Protein AF-A0A067L9I9-F1 (afdb_monomer_lite)

InterPro domains:
  IPR037490 WPP domain-associated protein [PTHR33883] (8-162)

Sequence (168 aa):
MDELVGRVGGRFKISLTDSTMMRIVHSTMDKAHERAQSKEGVIERLTEISKFYELAVMQLDGCLSFVQEEADRSFEISNEEVLWDLTDFRDRLIGRLKELELFIAEKDRELTKRIENELKFRQALEMKERDLDSLCAKIKLEPTKIESVEALSLAIRELVMNLFLEIG

Structure (mmCIF, N/CA/C/O backbone):
data_AF-A0A067L9I9-F1
#
_entry.id   AF-A0A067L9I9-F1
#
loop_
_atom_site.group_PDB
_atom_site.id
_atom_site.type_symbol
_atom_site.label_atom_id
_atom_site.label_alt_id
_atom_site.label_comp_id
_atom_site.label_asym_id
_atom_site.label_entity_id
_atom_site.label_seq_id
_atom_site.pdbx_PDB_ins_code
_atom_site.Cartn_x
_atom_site.Cartn_y
_atom_site.Cartn_z
_atom_site.occupancy
_atom_site.B_iso_or_equiv
_atom_site.auth_seq_id
_atom_site.auth_comp_id
_atom_site.auth_asym_id
_atom_site.auth_atom_id
_atom_site.pdbx_PDB_model_num
ATOM 1 N N . MET A 1 1 ? 22.481 -24.501 -28.855 1.00 41.38 1 MET A N 1
ATOM 2 C CA . MET A 1 1 ? 22.838 -23.316 -28.049 1.00 41.38 1 MET A CA 1
ATOM 3 C C . MET A 1 1 ? 24.352 -23.165 -28.085 1.00 41.38 1 MET A C 1
ATOM 5 O O . MET A 1 1 ? 24.971 -23.455 -27.082 1.00 41.38 1 MET A O 1
ATOM 9 N N . ASP A 1 2 ? 24.934 -22.821 -29.244 1.00 38.53 2 ASP A N 1
ATOM 10 C CA . ASP A 1 2 ? 26.381 -22.516 -29.368 1.00 38.53 2 ASP A CA 1
ATOM 11 C C . ASP A 1 2 ? 26.762 -21.852 -30.714 1.00 38.53 2 ASP A C 1
ATOM 13 O O . ASP A 1 2 ? 27.896 -21.928 -31.168 1.00 38.53 2 ASP A O 1
ATOM 17 N N . GLU A 1 3 ? 25.827 -21.159 -31.378 1.00 35.50 3 GLU A N 1
ATOM 18 C CA . GLU A 1 3 ? 26.114 -20.462 -32.654 1.00 35.50 3 GLU A CA 1
ATOM 19 C C . GLU A 1 3 ? 25.917 -18.942 -32.593 1.00 35.50 3 GLU A C 1
ATOM 21 O O . GLU A 1 3 ? 26.376 -18.220 -33.474 1.00 35.50 3 GLU A O 1
ATOM 26 N N . LEU A 1 4 ? 25.314 -18.420 -31.520 1.00 40.66 4 LEU A N 1
ATOM 27 C CA . LEU A 1 4 ? 25.084 -16.978 -31.360 1.00 40.66 4 LEU A CA 1
ATOM 28 C C . LEU A 1 4 ? 26.257 -16.248 -30.678 1.00 40.66 4 LEU A C 1
ATOM 30 O O . LEU A 1 4 ? 26.306 -15.022 -30.675 1.00 40.66 4 LEU A O 1
ATOM 34 N N . VAL A 1 5 ? 27.231 -16.998 -30.150 1.00 46.84 5 VAL A N 1
ATOM 35 C CA . VAL A 1 5 ? 28.428 -16.468 -29.468 1.00 46.84 5 VAL A CA 1
ATOM 36 C C . VAL A 1 5 ? 29.573 -16.177 -30.455 1.00 46.84 5 VAL A C 1
ATOM 38 O O . VAL A 1 5 ? 30.446 -15.362 -30.173 1.00 46.84 5 VAL A O 1
ATOM 41 N N . GLY A 1 6 ? 29.551 -16.764 -31.658 1.00 33.59 6 GLY A N 1
ATOM 42 C CA . GLY A 1 6 ? 30.665 -16.699 -32.614 1.00 33.59 6 GLY A CA 1
ATOM 43 C C . GLY A 1 6 ? 30.795 -15.410 -33.439 1.00 33.59 6 GLY A C 1
ATOM 44 O O . GLY A 1 6 ? 31.815 -15.223 -34.097 1.00 33.59 6 GLY A O 1
ATOM 45 N N . ARG A 1 7 ? 29.801 -14.507 -33.434 1.00 34.03 7 ARG A N 1
ATOM 46 C CA . ARG A 1 7 ? 29.793 -13.308 -34.309 1.00 34.03 7 ARG A CA 1
ATOM 47 C C . ARG A 1 7 ? 29.732 -11.963 -33.572 1.00 34.03 7 ARG A C 1
ATOM 49 O O . ARG A 1 7 ? 29.714 -10.919 -34.211 1.00 34.03 7 ARG A O 1
ATOM 56 N N . VAL A 1 8 ? 29.776 -11.967 -32.239 1.00 44.16 8 VAL A N 1
ATOM 57 C CA . VAL A 1 8 ? 29.753 -10.747 -31.399 1.00 44.16 8 VAL A CA 1
ATOM 58 C C . VAL A 1 8 ? 31.098 -10.558 -30.672 1.00 44.16 8 VAL A C 1
ATOM 60 O O . VAL A 1 8 ? 31.189 -9.996 -29.591 1.00 44.16 8 VAL A O 1
ATOM 63 N N . GLY A 1 9 ? 32.198 -11.026 -31.263 1.00 39.72 9 GLY A N 1
ATOM 64 C CA . GLY A 1 9 ? 33.538 -10.981 -30.660 1.00 39.72 9 GLY A CA 1
ATOM 65 C C . GLY A 1 9 ? 34.271 -9.634 -30.743 1.00 39.72 9 GLY A C 1
ATOM 66 O O . GLY A 1 9 ? 35.496 -9.641 -30.772 1.00 39.72 9 GLY A O 1
ATOM 67 N N . GLY A 1 10 ? 33.575 -8.492 -30.848 1.00 41.75 10 GLY A N 1
ATOM 68 C CA . GLY A 1 10 ? 34.220 -7.232 -31.257 1.00 41.75 10 GLY A CA 1
ATOM 69 C C . GLY A 1 10 ? 34.016 -5.981 -30.400 1.00 41.75 10 GLY A C 1
ATOM 70 O O . GLY A 1 10 ? 34.960 -5.208 -30.274 1.00 41.75 10 GLY A O 1
ATOM 71 N N . ARG A 1 11 ? 32.819 -5.704 -29.857 1.00 43.94 11 ARG A N 1
ATOM 72 C CA . ARG A 1 11 ? 32.520 -4.343 -29.339 1.00 43.94 11 ARG A CA 1
ATOM 73 C C . ARG A 1 11 ? 31.624 -4.236 -28.104 1.00 43.94 11 ARG A C 1
ATOM 75 O O . ARG A 1 11 ? 31.441 -3.134 -27.608 1.00 43.94 11 ARG A O 1
ATOM 82 N N . PHE A 1 12 ? 31.125 -5.334 -27.543 1.00 46.34 12 PHE A N 1
ATOM 83 C CA . PHE A 1 12 ? 30.297 -5.263 -26.337 1.00 46.34 12 PHE A CA 1
ATOM 84 C C . PHE A 1 12 ? 31.154 -5.415 -25.087 1.00 46.34 12 PHE A C 1
ATOM 86 O O . PHE A 1 12 ? 31.307 -6.504 -24.540 1.00 46.34 12 PHE A O 1
ATOM 93 N N . LYS A 1 13 ? 31.701 -4.300 -24.603 1.00 46.47 13 LYS A N 1
ATOM 94 C CA . LYS A 1 13 ? 32.202 -4.221 -23.229 1.00 46.47 13 LYS A CA 1
ATOM 95 C C . LYS A 1 13 ? 31.029 -3.886 -22.300 1.00 46.47 13 LYS A C 1
ATOM 97 O O . LYS A 1 13 ? 31.060 -2.882 -21.604 1.00 46.47 13 LYS A O 1
ATOM 102 N N . ILE A 1 14 ? 29.982 -4.717 -22.323 1.00 52.09 14 ILE A N 1
ATOM 103 C CA . ILE A 1 14 ? 28.976 -4.721 -21.256 1.00 52.09 14 ILE A CA 1
ATOM 104 C C . ILE A 1 14 ? 29.758 -5.116 -20.008 1.00 52.09 14 ILE A C 1
ATOM 106 O O . ILE A 1 14 ? 30.328 -6.211 -19.963 1.00 52.09 14 ILE A O 1
ATOM 110 N N . SER A 1 15 ? 29.878 -4.214 -19.036 1.00 53.12 15 SER A N 1
ATOM 111 C CA . SER A 1 15 ? 30.512 -4.562 -17.771 1.00 53.12 15 SER A CA 1
ATOM 112 C C . SER A 1 15 ? 29.778 -5.781 -17.210 1.00 53.12 15 SER A C 1
ATOM 114 O O . SER A 1 15 ? 28.549 -5.801 -17.134 1.00 53.12 15 SER A O 1
ATOM 116 N N . LEU A 1 16 ? 30.511 -6.831 -16.835 1.00 48.88 16 LEU A N 1
ATOM 117 C CA . LEU A 1 16 ? 29.942 -8.040 -16.222 1.00 48.88 16 LEU A CA 1
ATOM 118 C C . LEU A 1 16 ? 29.046 -7.690 -15.013 1.00 48.88 16 LEU A C 1
ATOM 120 O O . LEU A 1 16 ? 28.076 -8.394 -14.715 1.00 48.88 16 LEU A O 1
ATOM 124 N N . THR A 1 17 ? 29.357 -6.568 -14.358 1.00 54.53 17 THR A N 1
ATOM 125 C CA . THR A 1 17 ? 28.597 -5.955 -13.269 1.00 54.53 17 THR A CA 1
ATOM 126 C C . THR A 1 17 ? 27.218 -5.467 -13.721 1.00 54.53 17 THR A C 1
ATOM 128 O O . THR A 1 17 ? 26.236 -5.799 -13.061 1.00 54.53 17 THR A O 1
ATOM 131 N N . ASP A 1 18 ? 27.107 -4.799 -14.874 1.00 63.56 18 ASP A N 1
ATOM 132 C CA . ASP A 1 18 ? 25.832 -4.294 -15.415 1.00 63.56 18 ASP A CA 1
ATOM 133 C C . ASP A 1 18 ? 24.916 -5.455 -15.823 1.00 63.56 18 ASP A C 1
ATO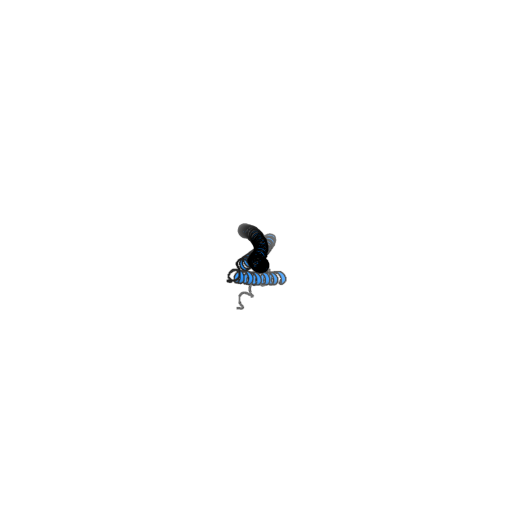M 135 O O . ASP A 1 18 ? 23.726 -5.465 -15.515 1.00 63.56 18 ASP A O 1
ATOM 139 N N . SER A 1 19 ? 25.486 -6.511 -16.417 1.00 69.25 19 SER A N 1
ATOM 140 C CA . SER A 1 19 ? 24.739 -7.727 -16.776 1.00 69.25 19 SER A CA 1
ATOM 141 C C . SER A 1 19 ? 24.233 -8.500 -15.549 1.00 69.25 19 SER A C 1
ATOM 143 O O . SER A 1 19 ? 23.130 -9.053 -15.558 1.00 69.25 19 SER A O 1
ATOM 145 N N . THR A 1 20 ? 25.023 -8.537 -14.472 1.00 78.88 20 THR A N 1
ATOM 146 C CA . THR A 1 20 ? 24.652 -9.238 -13.234 1.00 78.88 20 THR A CA 1
ATOM 147 C C . THR A 1 20 ? 23.618 -8.450 -12.436 1.00 78.88 20 THR A C 1
ATOM 149 O O . THR A 1 20 ? 22.623 -9.027 -12.000 1.00 78.88 20 THR A O 1
ATOM 152 N N . MET A 1 21 ? 23.807 -7.136 -12.295 1.00 81.19 21 MET A N 1
ATOM 153 C CA . MET A 1 21 ? 22.867 -6.255 -11.605 1.00 81.19 21 MET A CA 1
ATOM 154 C C . MET A 1 21 ? 21.510 -6.236 -12.317 1.00 81.19 21 MET A C 1
ATOM 156 O O . MET A 1 21 ? 20.489 -6.442 -11.667 1.00 81.19 21 MET A O 1
ATOM 160 N N . MET A 1 22 ? 21.489 -6.136 -13.651 1.00 80.38 22 MET A N 1
ATOM 161 C CA . MET A 1 22 ? 20.248 -6.180 -14.432 1.00 80.38 22 MET A CA 1
ATOM 162 C C . MET A 1 22 ? 19.486 -7.500 -14.238 1.00 80.38 22 MET A C 1
ATOM 164 O O . MET A 1 22 ? 18.266 -7.503 -14.066 1.00 80.38 22 MET A O 1
ATOM 168 N N . ARG A 1 23 ? 20.201 -8.634 -14.181 1.00 83.56 23 ARG A N 1
ATOM 169 C CA . ARG A 1 23 ? 19.597 -9.949 -13.911 1.00 83.56 23 ARG A CA 1
ATOM 170 C C . ARG A 1 23 ? 19.011 -10.040 -12.500 1.00 83.56 23 ARG A C 1
ATOM 172 O O . ARG A 1 23 ? 17.958 -10.649 -12.318 1.00 83.56 23 ARG A O 1
ATOM 179 N N . ILE A 1 24 ? 19.669 -9.436 -11.510 1.00 88.88 24 ILE A N 1
ATOM 180 C CA . ILE A 1 24 ? 19.158 -9.363 -10.134 1.00 88.88 24 ILE A CA 1
ATOM 181 C C . ILE A 1 24 ? 17.879 -8.526 -10.085 1.00 88.88 24 ILE A C 1
ATOM 183 O O . ILE A 1 24 ? 16.891 -8.975 -9.499 1.00 88.88 24 ILE A O 1
ATOM 187 N N . VAL A 1 25 ? 17.872 -7.350 -10.719 1.00 89.25 25 VAL A N 1
ATOM 188 C CA . VAL A 1 25 ? 16.686 -6.485 -10.774 1.00 89.25 25 VAL A CA 1
ATOM 189 C C . VAL A 1 25 ? 15.530 -7.224 -11.450 1.00 89.25 25 VAL A C 1
ATOM 191 O O . VAL A 1 25 ? 14.454 -7.299 -10.867 1.00 89.25 25 VAL A O 1
ATOM 194 N N . HIS A 1 26 ? 15.772 -7.884 -12.587 1.00 87.81 26 HIS A N 1
ATOM 195 C CA . HIS A 1 26 ? 14.744 -8.659 -13.292 1.00 87.81 26 HIS A CA 1
ATOM 196 C C . HIS A 1 26 ? 14.177 -9.792 -12.431 1.00 87.81 26 HIS A C 1
ATOM 198 O O . HIS A 1 26 ? 12.968 -9.903 -12.268 1.00 87.81 26 HIS A O 1
ATOM 204 N N . SER A 1 27 ? 15.036 -10.598 -11.798 1.00 91.69 27 SER A N 1
ATOM 205 C CA . SER A 1 27 ? 14.574 -11.678 -10.915 1.00 91.69 27 SER A CA 1
ATOM 206 C C . SER A 1 27 ? 13.776 -11.154 -9.717 1.00 91.69 27 SER A C 1
ATOM 208 O O . SER A 1 27 ? 12.877 -11.832 -9.219 1.00 91.69 27 SER A O 1
ATOM 210 N N . THR A 1 28 ? 14.109 -9.960 -9.230 1.00 93.56 28 THR A N 1
ATOM 211 C CA . THR A 1 28 ? 13.388 -9.322 -8.124 1.00 93.56 28 THR A CA 1
ATOM 212 C C . THR A 1 28 ? 12.046 -8.760 -8.596 1.00 93.56 28 THR A C 1
ATOM 214 O O . THR A 1 28 ? 11.056 -8.900 -7.881 1.00 93.56 28 THR A O 1
ATOM 217 N N . MET A 1 29 ? 11.985 -8.210 -9.811 1.00 94.31 29 MET A N 1
ATOM 218 C CA . MET A 1 29 ? 10.741 -7.773 -10.451 1.00 94.31 29 MET A CA 1
ATOM 219 C C . MET A 1 29 ? 9.770 -8.922 -10.654 1.00 94.31 29 MET A C 1
ATOM 221 O O . MET A 1 29 ? 8.606 -8.783 -10.294 1.00 94.31 29 MET A O 1
ATOM 225 N N . ASP A 1 30 ? 10.246 -10.060 -11.159 1.00 93.25 30 ASP A N 1
ATOM 226 C CA . ASP A 1 30 ? 9.407 -11.243 -11.365 1.00 93.25 30 ASP A CA 1
ATOM 227 C C . ASP A 1 30 ? 8.776 -11.696 -10.044 1.00 93.25 30 ASP A C 1
ATOM 229 O O . ASP A 1 30 ? 7.567 -11.899 -9.959 1.00 93.25 30 ASP A O 1
ATOM 233 N N . LYS A 1 31 ? 9.568 -11.740 -8.965 1.00 94.81 31 LYS A N 1
ATOM 234 C CA . LYS A 1 31 ? 9.071 -12.078 -7.622 1.00 94.81 31 LYS A CA 1
ATOM 235 C C . LYS A 1 31 ? 8.050 -11.069 -7.102 1.00 94.81 31 LYS A C 1
ATOM 237 O O . LYS A 1 31 ? 7.051 -11.474 -6.512 1.00 94.81 31 LYS A O 1
ATOM 242 N N . ALA A 1 32 ? 8.295 -9.773 -7.289 1.00 94.00 32 ALA A N 1
ATOM 243 C CA . ALA A 1 32 ? 7.350 -8.729 -6.895 1.00 94.00 32 ALA A CA 1
ATOM 244 C C . ALA A 1 32 ? 6.040 -8.850 -7.691 1.00 94.00 32 ALA A C 1
ATOM 246 O O . ALA A 1 32 ? 4.953 -8.745 -7.128 1.00 94.00 32 ALA A O 1
ATOM 247 N N . HIS A 1 33 ? 6.129 -9.160 -8.986 1.00 93.31 33 HIS A N 1
ATOM 248 C CA . HIS A 1 33 ? 4.973 -9.383 -9.845 1.00 93.31 33 HIS A CA 1
ATOM 249 C C . HIS A 1 33 ? 4.165 -10.620 -9.430 1.00 93.31 33 HIS A C 1
ATOM 251 O O . HIS A 1 33 ? 2.943 -10.546 -9.312 1.00 93.31 33 HIS A O 1
ATOM 257 N N . GLU A 1 34 ? 4.829 -11.741 -9.145 1.00 94.25 34 GLU A N 1
ATOM 258 C CA . GLU A 1 34 ? 4.188 -12.958 -8.634 1.00 94.25 34 GLU A CA 1
ATOM 259 C C . GLU A 1 34 ? 3.454 -12.697 -7.311 1.00 94.25 34 GLU A C 1
ATOM 261 O O . GLU A 1 34 ? 2.307 -13.113 -7.134 1.00 94.25 34 GLU A O 1
ATOM 266 N N . ARG A 1 35 ? 4.082 -11.961 -6.387 1.00 93.06 35 ARG A N 1
ATOM 267 C CA . ARG A 1 35 ? 3.470 -11.614 -5.096 1.00 93.06 35 ARG A CA 1
ATOM 268 C C . ARG A 1 35 ? 2.337 -10.603 -5.229 1.00 93.06 35 ARG A C 1
ATOM 270 O O . ARG A 1 35 ? 1.344 -10.715 -4.519 1.00 93.06 35 ARG A O 1
ATOM 277 N N . ALA A 1 36 ? 2.421 -9.672 -6.174 1.00 90.44 36 ALA A N 1
ATOM 278 C CA . ALA A 1 36 ? 1.328 -8.757 -6.490 1.00 90.44 36 ALA A CA 1
ATOM 279 C C . ALA A 1 36 ? 0.057 -9.492 -6.962 1.00 90.44 36 ALA A C 1
ATOM 281 O O . ALA A 1 36 ? -1.056 -9.012 -6.735 1.00 90.44 36 ALA A O 1
ATOM 282 N N . GLN A 1 37 ? 0.213 -10.663 -7.590 1.00 90.69 37 GLN A N 1
ATOM 283 C CA . GLN A 1 37 ? -0.893 -11.534 -8.002 1.00 90.69 37 GLN A CA 1
ATOM 284 C C . GLN A 1 37 ? -1.374 -12.489 -6.898 1.00 90.69 37 GLN A C 1
ATOM 286 O O . GLN A 1 37 ? -2.352 -13.218 -7.098 1.00 90.69 37 GLN A O 1
ATOM 291 N N . SER A 1 38 ? -0.706 -12.521 -5.742 1.00 88.75 38 SER A N 1
ATOM 292 C CA . SER A 1 38 ? -1.078 -13.412 -4.648 1.00 88.75 38 SER A CA 1
ATOM 293 C C . SER A 1 38 ? -2.449 -13.036 -4.071 1.00 88.75 38 SER A C 1
ATOM 295 O O . SER A 1 38 ? -2.998 -11.962 -4.316 1.00 88.75 38 SER A O 1
ATOM 297 N N . LYS A 1 39 ? -3.038 -13.940 -3.283 1.00 81.75 39 LYS A N 1
ATOM 298 C CA . LYS A 1 39 ? -4.270 -13.659 -2.527 1.00 81.75 39 LYS A CA 1
ATOM 299 C C . LYS A 1 39 ? -3.987 -13.073 -1.138 1.00 81.75 39 LYS A C 1
ATOM 301 O O . LYS A 1 39 ? -4.904 -13.040 -0.319 1.00 81.75 39 LYS A O 1
ATOM 306 N N . GLU A 1 40 ? -2.754 -12.638 -0.857 1.00 79.06 40 GLU A N 1
ATOM 307 C CA . GLU A 1 40 ? -2.437 -11.937 0.395 1.00 79.06 40 GLU A CA 1
ATOM 308 C C . GLU A 1 40 ? -3.259 -10.655 0.531 1.00 79.06 40 GLU A C 1
ATOM 310 O O . GLU A 1 40 ? -3.941 -10.227 -0.408 1.00 79.06 40 GLU A O 1
ATOM 315 N N . GLY A 1 41 ? -3.258 -10.081 1.735 1.00 84.94 41 GLY A N 1
ATOM 316 C CA . GLY A 1 41 ? -4.036 -8.894 2.059 1.00 84.94 41 GLY A CA 1
ATOM 317 C C . GLY A 1 41 ? -3.823 -7.747 1.063 1.00 84.94 41 GLY A C 1
ATOM 318 O O . GLY A 1 41 ? -2.854 -7.678 0.306 1.00 84.94 41 GLY A O 1
ATOM 319 N N . VAL A 1 42 ? -4.810 -6.849 0.998 1.00 84.50 42 VAL A N 1
ATOM 320 C CA . VAL A 1 42 ? -4.825 -5.760 0.006 1.00 84.50 42 VAL A CA 1
ATOM 321 C C . VAL A 1 42 ? -3.578 -4.875 0.135 1.00 84.50 42 VAL A C 1
ATOM 323 O O . VAL A 1 42 ? -3.060 -4.425 -0.881 1.00 84.50 42 VAL A O 1
ATOM 326 N N . ILE A 1 43 ? -3.087 -4.660 1.359 1.00 82.94 43 ILE A N 1
ATOM 327 C CA . ILE A 1 43 ? -1.926 -3.809 1.652 1.00 82.94 43 ILE A CA 1
ATOM 328 C C . ILE A 1 43 ? -0.637 -4.469 1.162 1.00 82.94 43 ILE A C 1
ATOM 330 O O . ILE A 1 43 ? 0.182 -3.825 0.508 1.00 82.94 43 ILE A O 1
ATOM 334 N N . GLU A 1 44 ? -0.481 -5.765 1.412 1.00 87.00 44 GLU A N 1
ATOM 335 C CA . GLU A 1 44 ? 0.668 -6.554 0.983 1.00 87.00 44 GLU A CA 1
ATOM 336 C C . GLU A 1 44 ? 0.769 -6.555 -0.544 1.00 87.00 44 GLU A C 1
ATOM 338 O O . GLU A 1 44 ? 1.827 -6.257 -1.095 1.00 87.00 44 GLU A O 1
ATOM 343 N N . ARG A 1 45 ? -0.352 -6.763 -1.247 1.00 89.50 45 ARG A N 1
ATOM 344 C CA . ARG A 1 45 ? -0.367 -6.695 -2.716 1.00 89.50 45 ARG A CA 1
ATOM 345 C C . ARG A 1 45 ? -0.021 -5.305 -3.239 1.00 89.50 45 ARG A C 1
ATOM 347 O O . ARG A 1 45 ? 0.756 -5.200 -4.179 1.00 89.50 45 ARG A O 1
ATOM 354 N N . LEU A 1 46 ? -0.574 -4.242 -2.649 1.00 86.81 46 LEU A N 1
ATOM 355 C CA . LEU A 1 46 ? -0.247 -2.864 -3.045 1.00 86.81 46 LEU A CA 1
ATOM 356 C C . LEU A 1 46 ? 1.243 -2.561 -2.839 1.00 86.81 46 LEU A C 1
ATOM 358 O O . LEU A 1 46 ? 1.864 -1.940 -3.697 1.00 86.81 46 LEU A O 1
ATOM 362 N N . THR A 1 47 ? 1.827 -3.067 -1.754 1.00 90.19 47 THR A N 1
ATOM 363 C CA . THR A 1 47 ? 3.261 -2.942 -1.467 1.00 90.19 47 THR A CA 1
ATOM 364 C C . THR A 1 47 ? 4.110 -3.639 -2.531 1.00 90.19 47 THR A C 1
ATOM 366 O O . THR A 1 47 ? 5.090 -3.077 -3.014 1.00 90.19 47 THR A O 1
ATOM 369 N N . GLU A 1 48 ? 3.737 -4.851 -2.939 1.00 93.88 48 GLU A N 1
ATOM 370 C CA . GLU A 1 48 ? 4.468 -5.597 -3.971 1.00 93.88 48 GLU A CA 1
ATOM 371 C C . GLU A 1 48 ? 4.296 -4.977 -5.369 1.00 93.88 48 GLU A C 1
ATOM 373 O O . GLU A 1 48 ? 5.253 -4.930 -6.141 1.00 93.88 48 GLU A O 1
ATOM 378 N N . ILE A 1 49 ? 3.128 -4.393 -5.668 1.00 91.19 49 ILE A N 1
ATOM 379 C CA . ILE A 1 49 ? 2.919 -3.578 -6.878 1.00 91.19 49 ILE A CA 1
ATOM 380 C C . ILE A 1 49 ? 3.829 -2.337 -6.866 1.00 91.19 49 ILE A C 1
ATOM 382 O O . ILE A 1 49 ? 4.421 -2.018 -7.896 1.00 91.19 49 ILE A O 1
ATOM 386 N N . SER A 1 50 ? 3.975 -1.657 -5.722 1.00 91.94 50 SER A N 1
ATOM 387 C CA . SER A 1 50 ? 4.882 -0.505 -5.578 1.00 91.94 50 SER A CA 1
ATOM 388 C C . SER A 1 50 ? 6.328 -0.896 -5.884 1.00 91.94 50 SER A C 1
ATOM 390 O O . SER A 1 50 ? 6.956 -0.307 -6.763 1.00 91.94 50 SER A O 1
ATOM 392 N N . LYS A 1 51 ? 6.816 -1.976 -5.257 1.00 94.44 51 LYS A N 1
ATOM 393 C CA . LYS A 1 51 ? 8.163 -2.520 -5.500 1.00 94.44 51 LYS A CA 1
ATOM 394 C C . LYS A 1 51 ? 8.388 -2.874 -6.966 1.00 94.44 51 LYS A C 1
ATOM 396 O O . LYS A 1 51 ? 9.461 -2.616 -7.503 1.00 94.44 51 LYS A O 1
ATOM 401 N N . PHE A 1 52 ? 7.392 -3.467 -7.624 1.00 94.38 52 PHE A N 1
ATOM 402 C CA . PHE A 1 52 ? 7.485 -3.775 -9.048 1.00 94.38 52 PHE A CA 1
ATOM 403 C C . PHE A 1 52 ? 7.713 -2.508 -9.885 1.00 94.38 52 PHE A C 1
ATOM 405 O O . PHE A 1 52 ? 8.591 -2.504 -10.747 1.00 94.38 52 PHE A O 1
ATOM 412 N N . TYR A 1 53 ? 6.970 -1.428 -9.623 1.00 92.81 53 TYR A N 1
ATOM 413 C CA . TYR A 1 53 ? 7.147 -0.171 -10.354 1.00 92.81 53 TYR A CA 1
ATOM 414 C C . TYR A 1 53 ? 8.489 0.503 -10.071 1.00 92.81 53 TYR A C 1
ATOM 416 O O . TYR A 1 53 ? 9.119 0.976 -11.013 1.00 92.81 53 TYR A O 1
ATOM 424 N N . GLU A 1 54 ? 8.959 0.503 -8.824 1.00 93.38 54 GLU A N 1
ATOM 425 C CA . GLU A 1 54 ? 10.288 1.023 -8.470 1.00 93.38 54 GLU A CA 1
ATOM 426 C C . GLU A 1 54 ? 11.398 0.310 -9.251 1.00 93.38 54 GLU A C 1
ATOM 428 O O . GLU A 1 54 ? 12.267 0.943 -9.854 1.00 93.38 54 GLU A O 1
ATOM 433 N N . LEU A 1 55 ? 11.344 -1.023 -9.286 1.00 93.56 55 LEU A N 1
ATOM 434 C CA . LEU A 1 55 ? 12.329 -1.826 -9.999 1.00 93.56 55 LEU A CA 1
ATOM 435 C C . LEU A 1 55 ? 12.223 -1.643 -11.522 1.00 93.56 55 LEU A C 1
ATOM 437 O O . LEU A 1 55 ? 13.249 -1.582 -12.195 1.00 93.56 55 LEU A O 1
ATOM 441 N N . ALA A 1 56 ? 11.009 -1.500 -12.064 1.00 90.00 56 ALA A N 1
ATOM 442 C CA . ALA A 1 56 ? 10.799 -1.225 -13.484 1.00 90.00 56 ALA A CA 1
ATOM 443 C C . ALA A 1 56 ? 11.380 0.136 -13.900 1.00 90.00 56 ALA A C 1
ATOM 445 O O . ALA A 1 56 ? 12.038 0.227 -14.934 1.00 90.00 56 ALA A O 1
ATOM 446 N N . VAL A 1 57 ? 11.199 1.179 -13.081 1.00 90.94 57 VAL A N 1
ATOM 447 C CA . VAL A 1 57 ? 11.820 2.497 -13.302 1.00 90.94 57 VAL A CA 1
ATOM 448 C C . VAL A 1 57 ? 13.344 2.380 -13.282 1.00 90.94 57 VAL A C 1
ATOM 450 O O . VAL A 1 57 ? 13.999 2.863 -14.201 1.00 90.94 57 VAL A O 1
ATOM 453 N N . MET A 1 58 ? 13.907 1.652 -12.312 1.00 88.88 58 MET A N 1
ATOM 454 C CA . MET A 1 58 ? 15.353 1.421 -12.230 1.00 88.88 58 MET A CA 1
ATOM 455 C C . MET A 1 58 ? 15.910 0.702 -13.471 1.00 88.88 58 MET A C 1
ATOM 457 O O . MET A 1 58 ? 16.980 1.064 -13.962 1.00 88.88 58 MET A O 1
ATOM 461 N N . GLN A 1 59 ? 15.195 -0.296 -14.006 1.00 85.81 59 GLN A N 1
ATOM 462 C CA . GLN A 1 59 ? 15.595 -0.949 -15.259 1.00 85.81 59 GLN A CA 1
ATOM 463 C C . GLN A 1 59 ? 15.540 0.006 -16.450 1.00 85.81 59 GLN A C 1
ATOM 465 O O . GLN A 1 59 ? 16.451 -0.012 -17.275 1.00 85.81 59 GLN A O 1
ATOM 470 N N . LEU A 1 60 ? 14.502 0.842 -16.542 1.00 86.94 60 LEU A N 1
ATOM 471 C CA . LEU A 1 60 ? 14.356 1.811 -17.630 1.00 86.94 60 LEU A CA 1
ATOM 472 C C . LEU A 1 60 ? 15.440 2.884 -17.595 1.00 86.94 60 LEU A C 1
ATOM 474 O O . LEU A 1 60 ? 15.988 3.201 -18.645 1.00 86.94 60 LEU A O 1
ATOM 478 N N . ASP A 1 61 ? 15.803 3.389 -16.417 1.00 85.44 61 ASP A N 1
ATOM 479 C CA . ASP A 1 61 ? 16.910 4.341 -16.271 1.00 85.44 61 ASP A CA 1
ATOM 480 C C . ASP A 1 61 ? 18.252 3.719 -16.691 1.00 85.44 61 ASP A C 1
ATOM 482 O O . ASP A 1 61 ? 19.063 4.365 -17.363 1.00 85.44 61 ASP A O 1
ATOM 486 N N . GLY A 1 62 ? 18.466 2.439 -16.369 1.00 82.94 62 GLY A N 1
ATOM 487 C CA . GLY A 1 62 ? 19.619 1.677 -16.851 1.00 82.94 62 GLY A CA 1
ATOM 488 C C . GLY A 1 62 ? 19.629 1.520 -18.376 1.00 82.94 62 GLY A C 1
ATOM 489 O O . GLY A 1 62 ? 20.659 1.741 -19.013 1.00 82.94 62 GLY A O 1
ATOM 490 N N . CYS A 1 63 ? 18.481 1.193 -18.977 1.00 80.75 63 CYS A N 1
ATOM 491 C CA . CYS A 1 63 ? 18.330 1.102 -20.431 1.00 80.75 63 CYS A CA 1
ATOM 492 C C . CYS A 1 63 ? 18.559 2.451 -21.126 1.00 80.75 63 CYS A C 1
ATOM 494 O O . CYS A 1 63 ? 19.272 2.497 -22.123 1.00 80.75 63 CYS A O 1
ATOM 496 N N . LEU A 1 64 ? 17.996 3.542 -20.600 1.00 81.50 64 LEU A N 1
ATOM 497 C CA . LEU A 1 64 ? 18.184 4.896 -21.127 1.00 81.50 64 LEU A CA 1
ATOM 498 C C . LEU A 1 64 ? 19.661 5.291 -21.125 1.00 81.50 64 LEU A C 1
ATOM 500 O O . LEU A 1 64 ? 20.182 5.715 -22.154 1.00 81.50 64 LEU A O 1
ATOM 504 N N . SER A 1 65 ? 20.344 5.073 -19.998 1.00 82.69 65 SER A N 1
ATOM 505 C CA . SER A 1 65 ? 21.778 5.356 -19.865 1.00 82.69 65 SER A CA 1
ATOM 506 C C . SER A 1 65 ? 22.598 4.557 -20.882 1.00 82.69 65 SER A C 1
ATOM 508 O O . SER A 1 65 ? 23.461 5.109 -21.556 1.00 82.69 65 SER A O 1
ATOM 510 N N . PHE A 1 66 ? 22.277 3.272 -21.062 1.00 78.06 66 PHE A N 1
ATOM 511 C CA . PHE A 1 66 ? 22.945 2.413 -22.038 1.00 78.06 66 PHE A CA 1
ATOM 512 C C . PHE A 1 66 ? 22.734 2.876 -23.488 1.00 78.06 66 PHE A C 1
ATOM 514 O O . PHE A 1 66 ? 23.695 2.976 -24.250 1.00 78.06 66 PHE A O 1
ATOM 521 N N . VAL A 1 67 ? 21.488 3.165 -23.879 1.00 76.00 67 VAL A N 1
ATOM 522 C CA . VAL A 1 67 ? 21.160 3.609 -25.246 1.00 76.00 67 VAL A CA 1
ATOM 523 C C . VAL A 1 67 ? 21.815 4.955 -25.550 1.00 76.00 67 VAL A C 1
ATOM 525 O O . VAL A 1 67 ? 22.318 5.147 -26.656 1.00 76.00 67 VAL A O 1
ATOM 528 N N . GLN A 1 68 ? 21.854 5.862 -24.574 1.00 77.81 68 GLN A N 1
ATOM 529 C CA . GLN A 1 68 ? 22.497 7.165 -24.710 1.00 77.81 68 GLN A CA 1
ATOM 530 C C . GLN A 1 68 ? 24.022 7.038 -24.845 1.00 77.81 68 GLN A C 1
ATOM 532 O O . GLN A 1 68 ? 24.605 7.611 -25.760 1.00 77.81 68 GLN A O 1
ATOM 537 N N . GLU A 1 69 ? 24.666 6.209 -24.020 1.00 77.75 69 GLU A N 1
ATOM 538 C CA . GLU A 1 69 ? 26.106 5.948 -24.124 1.00 77.75 69 GLU A CA 1
ATOM 539 C C . GLU A 1 69 ? 26.524 5.260 -25.437 1.00 77.75 69 GLU A C 1
ATOM 541 O O . GLU A 1 69 ? 27.664 5.424 -25.883 1.00 77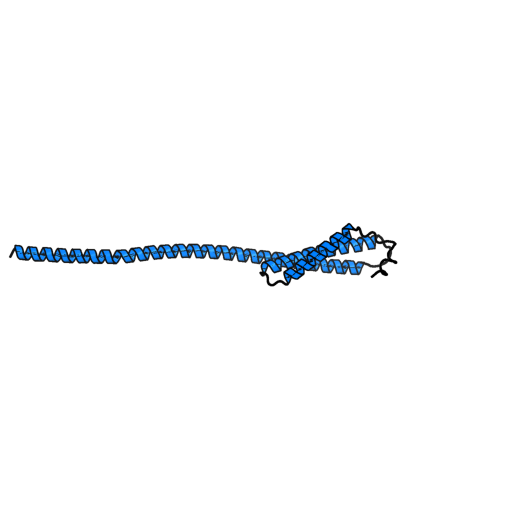.75 69 GLU A O 1
ATOM 546 N N . GLU A 1 70 ? 25.657 4.435 -26.029 1.00 69.31 70 GLU A N 1
ATOM 547 C CA . GLU A 1 70 ? 25.912 3.796 -27.327 1.00 69.31 70 GLU A CA 1
ATOM 548 C C . GLU A 1 70 ? 25.670 4.776 -28.488 1.00 69.31 70 GLU A C 1
ATOM 550 O O . GLU A 1 70 ? 26.444 4.804 -29.449 1.00 69.31 70 GLU A O 1
ATOM 555 N N . ALA A 1 71 ? 24.648 5.633 -28.379 1.00 70.25 71 ALA A N 1
ATOM 556 C CA . ALA A 1 71 ? 24.403 6.718 -29.328 1.00 70.25 71 ALA A CA 1
ATOM 557 C C . ALA A 1 71 ? 25.575 7.715 -29.361 1.00 70.25 71 ALA A C 1
ATOM 559 O O . ALA A 1 71 ? 26.026 8.080 -30.439 1.00 70.25 71 ALA A O 1
ATOM 560 N N . ASP A 1 72 ? 26.156 8.067 -28.210 1.00 71.00 72 ASP A N 1
ATOM 561 C CA . ASP A 1 72 ? 27.328 8.953 -28.136 1.00 71.00 72 ASP A CA 1
ATOM 562 C C . ASP A 1 72 ? 28.600 8.330 -28.753 1.00 71.00 72 ASP A C 1
ATOM 564 O O . ASP A 1 72 ? 29.520 9.038 -29.175 1.00 71.00 72 ASP A O 1
ATOM 568 N N . ARG A 1 73 ? 28.681 6.992 -28.806 1.00 69.94 73 ARG A N 1
ATOM 569 C CA . ARG A 1 73 ? 29.823 6.239 -29.359 1.00 69.94 73 ARG A CA 1
ATOM 570 C C . ARG A 1 73 ? 29.695 5.922 -30.847 1.00 69.94 73 ARG A C 1
ATOM 572 O O . ARG A 1 73 ? 30.713 5.642 -31.487 1.00 69.94 73 ARG A O 1
ATOM 579 N N . SER A 1 74 ? 28.484 5.936 -31.397 1.00 60.00 74 SER A N 1
ATOM 580 C CA . SER A 1 74 ? 28.206 5.571 -32.786 1.00 60.00 74 SER A CA 1
ATOM 581 C C . SER A 1 74 ? 27.732 6.788 -33.592 1.00 60.00 74 SER A C 1
ATOM 583 O O . SER A 1 74 ? 26.864 7.534 -33.175 1.00 60.00 74 SER A O 1
ATOM 585 N N . PHE A 1 75 ? 28.318 7.017 -34.770 1.00 56.00 75 PHE A N 1
ATOM 586 C CA . PHE A 1 75 ? 27.946 8.132 -35.661 1.00 56.00 75 PHE A CA 1
ATOM 587 C C . PHE A 1 75 ? 26.706 7.830 -36.533 1.00 56.00 75 PHE A C 1
ATOM 589 O O . PHE A 1 75 ? 26.407 8.593 -37.453 1.00 56.00 75 PHE A O 1
ATOM 596 N N . GLU A 1 76 ? 26.022 6.703 -36.301 1.00 57.34 76 GLU A N 1
ATOM 597 C CA . GLU A 1 76 ? 24.847 6.287 -37.074 1.00 57.34 76 GLU A CA 1
ATOM 598 C C . GLU A 1 76 ? 23.527 6.680 -36.391 1.00 57.34 76 GLU A C 1
ATOM 600 O O . GLU A 1 76 ? 23.409 6.777 -35.176 1.00 57.34 76 GLU A O 1
ATOM 605 N N . ILE A 1 77 ? 22.551 6.967 -37.246 1.00 57.03 77 ILE A N 1
ATOM 606 C CA . ILE A 1 77 ? 21.341 7.761 -37.026 1.00 57.03 77 ILE A CA 1
ATOM 607 C C . ILE A 1 77 ? 20.306 7.103 -36.084 1.00 57.03 77 ILE A C 1
ATOM 609 O O . ILE A 1 77 ? 20.001 5.921 -36.201 1.00 57.03 77 ILE A O 1
ATOM 613 N N . SER A 1 78 ? 19.705 7.969 -35.253 1.00 60.41 78 SER A N 1
ATOM 614 C CA . SER A 1 78 ? 18.372 7.932 -34.619 1.00 60.41 78 SER A CA 1
ATOM 615 C C . SER A 1 78 ? 18.028 6.796 -33.648 1.00 60.41 78 SER A C 1
ATOM 617 O O . SER A 1 78 ? 17.134 5.992 -33.906 1.00 60.41 78 SER A O 1
ATOM 619 N N . ASN A 1 79 ? 18.609 6.836 -32.447 1.00 68.69 79 ASN A N 1
ATOM 620 C CA . ASN A 1 79 ? 17.970 6.230 -31.270 1.00 68.69 79 ASN A CA 1
ATOM 621 C C . ASN A 1 79 ? 16.987 7.194 -30.569 1.00 68.69 79 ASN A C 1
ATOM 623 O O . ASN A 1 79 ? 16.435 6.839 -29.532 1.00 68.69 79 ASN A O 1
ATOM 627 N N . GLU A 1 80 ? 16.746 8.396 -31.116 1.00 77.50 80 GLU A N 1
ATOM 628 C CA . GLU A 1 80 ? 15.844 9.408 -30.536 1.00 77.50 80 GLU A CA 1
ATOM 629 C C . GLU A 1 80 ? 14.438 8.867 -30.240 1.00 77.50 80 GLU A C 1
ATOM 631 O O . GLU A 1 80 ? 13.892 9.154 -29.181 1.00 77.50 80 GLU A O 1
ATOM 636 N N . GLU A 1 81 ? 13.858 8.078 -31.152 1.00 81.19 81 GLU A N 1
ATOM 637 C CA . GLU A 1 81 ? 12.513 7.505 -30.983 1.00 81.19 81 GLU A CA 1
ATOM 638 C C . GLU A 1 81 ? 12.482 6.509 -29.815 1.00 81.19 81 GLU A C 1
ATOM 640 O O . GLU A 1 81 ? 11.623 6.598 -28.944 1.00 81.19 81 GLU A O 1
ATOM 645 N N . VAL A 1 82 ? 13.496 5.643 -29.716 1.00 80.44 82 VAL A N 1
ATOM 646 C CA . VAL A 1 82 ? 13.647 4.686 -28.608 1.00 80.44 82 VAL A CA 1
ATOM 647 C C . VAL A 1 82 ? 13.877 5.408 -27.278 1.00 80.44 82 VAL A C 1
ATOM 649 O O . VAL A 1 82 ? 13.309 5.023 -26.259 1.00 80.44 82 VAL A O 1
ATOM 652 N N . LEU A 1 83 ? 14.694 6.465 -27.268 1.00 82.44 83 LEU A N 1
ATOM 653 C CA . LEU A 1 83 ? 14.923 7.284 -26.075 1.00 82.44 83 LEU A CA 1
ATOM 654 C C . LEU A 1 83 ? 13.645 7.998 -25.634 1.00 82.44 83 LEU A C 1
ATOM 656 O O . LEU A 1 83 ? 13.365 8.064 -24.435 1.00 82.44 83 LEU A O 1
ATOM 660 N N . TRP A 1 84 ? 12.865 8.508 -26.588 1.00 87.69 84 TRP A N 1
ATOM 661 C CA . TRP A 1 84 ? 11.585 9.147 -26.313 1.00 87.69 84 TRP A CA 1
ATOM 662 C C . TRP A 1 84 ? 10.574 8.148 -25.742 1.00 87.69 84 TRP A C 1
ATOM 664 O O . TRP A 1 84 ? 10.017 8.410 -24.678 1.00 87.69 84 TRP A O 1
ATOM 674 N N . ASP A 1 85 ? 10.415 6.974 -26.360 1.00 87.94 85 ASP A N 1
ATOM 675 C CA . ASP A 1 85 ? 9.504 5.919 -25.895 1.00 87.94 85 ASP A CA 1
ATOM 676 C C . ASP A 1 85 ? 9.863 5.417 -24.489 1.00 87.94 85 ASP A C 1
ATOM 678 O O . ASP A 1 85 ? 8.996 5.266 -23.624 1.00 87.94 85 ASP A O 1
ATOM 682 N N . LEU A 1 86 ? 11.153 5.174 -24.231 1.00 85.56 86 LEU A N 1
ATOM 683 C CA . LEU A 1 86 ? 11.630 4.750 -22.913 1.00 85.56 86 LEU A CA 1
ATOM 684 C C . LEU A 1 86 ? 11.406 5.836 -21.855 1.00 85.56 86 LEU A C 1
ATOM 686 O O . LEU A 1 86 ? 11.042 5.521 -20.720 1.00 85.56 86 LEU A O 1
ATOM 690 N N . THR A 1 87 ? 11.590 7.104 -22.230 1.00 87.69 87 THR A N 1
ATOM 691 C CA . THR A 1 87 ? 11.341 8.257 -21.358 1.00 87.69 87 THR A CA 1
ATOM 692 C C . THR A 1 87 ? 9.853 8.401 -21.040 1.00 87.69 87 THR A C 1
ATOM 694 O O . THR A 1 87 ? 9.503 8.493 -19.864 1.00 87.69 87 THR A O 1
ATOM 697 N N . ASP A 1 88 ? 8.971 8.340 -22.045 1.00 92.56 88 ASP A N 1
ATOM 698 C CA . ASP A 1 88 ? 7.514 8.380 -21.848 1.00 92.56 88 ASP A CA 1
ATOM 699 C C . ASP A 1 88 ? 7.053 7.236 -20.941 1.00 92.56 88 ASP A C 1
ATOM 701 O O . ASP A 1 88 ? 6.327 7.445 -19.964 1.00 92.56 88 ASP A O 1
ATOM 705 N N . PHE A 1 89 ? 7.522 6.016 -21.212 1.00 86.19 89 PHE A N 1
ATOM 706 C CA . PHE A 1 89 ? 7.145 4.858 -20.416 1.00 86.19 89 PHE A CA 1
ATOM 707 C C . PHE A 1 89 ? 7.618 4.987 -18.963 1.00 86.19 89 PHE A C 1
ATOM 709 O O . PHE A 1 89 ? 6.828 4.745 -18.045 1.00 86.19 89 PHE A O 1
ATOM 716 N N . ARG A 1 90 ? 8.858 5.438 -18.729 1.00 91.12 90 ARG A N 1
ATOM 717 C CA . ARG A 1 90 ? 9.375 5.716 -17.381 1.00 91.12 90 ARG A CA 1
ATOM 718 C C . ARG A 1 90 ? 8.528 6.763 -16.666 1.00 91.12 90 ARG A C 1
ATOM 720 O O . ARG A 1 90 ? 8.105 6.529 -15.534 1.00 91.12 90 ARG A O 1
ATOM 727 N N . ASP A 1 91 ? 8.256 7.892 -17.309 1.00 93.94 91 ASP A N 1
ATOM 728 C CA . ASP A 1 91 ? 7.533 9.004 -16.693 1.00 93.94 91 ASP A CA 1
ATOM 729 C C . ASP A 1 91 ? 6.098 8.592 -16.320 1.00 93.94 91 ASP A C 1
ATOM 731 O O . ASP A 1 91 ? 5.598 8.929 -15.241 1.00 93.94 91 ASP A O 1
ATOM 735 N N . ARG A 1 92 ? 5.462 7.755 -17.148 1.00 94.31 92 ARG A N 1
ATOM 736 C CA . ARG A 1 92 ? 4.162 7.140 -16.845 1.00 94.31 92 ARG A CA 1
ATOM 737 C C . ARG A 1 92 ? 4.227 6.175 -15.665 1.00 94.31 92 ARG A C 1
ATOM 739 O O . ARG A 1 92 ? 3.314 6.182 -14.838 1.00 94.31 92 ARG A O 1
ATOM 746 N N . LEU A 1 93 ? 5.273 5.352 -15.560 1.00 91.56 93 LEU A N 1
ATOM 747 C CA . LEU A 1 93 ? 5.457 4.471 -14.402 1.00 91.56 93 LEU A CA 1
ATOM 748 C C . LEU A 1 93 ? 5.681 5.269 -13.115 1.00 91.56 93 LEU A C 1
ATOM 750 O O . LEU A 1 93 ? 5.057 4.957 -12.104 1.00 91.56 93 LEU A O 1
ATOM 754 N N . ILE A 1 94 ? 6.485 6.334 -13.164 1.00 91.81 94 ILE A N 1
ATOM 755 C CA . ILE A 1 94 ? 6.688 7.252 -12.035 1.00 91.81 94 ILE A CA 1
ATOM 756 C C . ILE A 1 94 ? 5.360 7.895 -11.616 1.00 91.81 94 ILE A C 1
ATOM 758 O O . ILE A 1 94 ? 5.074 7.993 -10.423 1.00 91.81 94 ILE A O 1
ATOM 762 N N . GLY A 1 95 ? 4.532 8.317 -12.576 1.00 93.69 95 GLY A N 1
ATOM 763 C CA . GLY A 1 95 ? 3.195 8.846 -12.299 1.00 93.69 95 GLY A CA 1
ATOM 764 C C . GLY A 1 95 ? 2.327 7.845 -11.534 1.00 93.69 95 GLY A C 1
ATOM 765 O O . GLY A 1 95 ? 1.812 8.162 -10.464 1.00 93.69 95 GLY A O 1
ATOM 766 N N . ARG A 1 96 ? 2.239 6.605 -12.029 1.00 92.12 96 ARG A N 1
ATOM 767 C CA . ARG A 1 96 ? 1.466 5.532 -11.377 1.00 92.12 96 ARG A CA 1
ATOM 768 C C . ARG A 1 96 ? 2.013 5.158 -10.003 1.00 92.12 96 ARG A C 1
ATOM 770 O O . ARG A 1 96 ? 1.225 4.859 -9.110 1.00 92.12 96 ARG A O 1
ATOM 777 N N . LEU A 1 97 ? 3.334 5.173 -9.827 1.00 91.31 97 LEU A N 1
ATOM 778 C CA . LEU A 1 97 ? 3.971 4.925 -8.535 1.00 91.31 97 LEU A CA 1
ATOM 779 C C . LEU A 1 97 ? 3.554 5.993 -7.515 1.00 91.31 97 LEU A C 1
ATOM 781 O O . LEU A 1 97 ? 3.064 5.647 -6.447 1.00 91.31 97 LEU A O 1
ATOM 785 N N . LYS A 1 98 ? 3.622 7.277 -7.883 1.00 93.38 98 LYS A N 1
ATOM 786 C CA . LYS A 1 98 ? 3.182 8.386 -7.017 1.00 93.38 98 LYS A CA 1
ATOM 787 C C . LYS A 1 98 ? 1.699 8.300 -6.659 1.00 93.38 98 LYS A C 1
ATOM 789 O O . LYS A 1 98 ? 1.317 8.536 -5.516 1.00 93.38 98 LYS A O 1
ATOM 794 N N . GLU A 1 99 ? 0.847 7.965 -7.627 1.00 93.19 99 GLU A N 1
ATOM 795 C CA . GLU A 1 99 ? -0.585 7.751 -7.379 1.00 93.19 99 GLU A CA 1
ATOM 796 C C . GLU A 1 99 ? -0.822 6.611 -6.380 1.00 93.19 99 GLU A C 1
ATOM 798 O O . GLU A 1 99 ? -1.664 6.728 -5.486 1.00 93.19 99 GLU A O 1
ATOM 803 N N . LEU A 1 100 ? -0.064 5.521 -6.510 1.00 90.06 100 LEU A N 1
ATOM 804 C CA . LEU A 1 100 ? -0.146 4.369 -5.623 1.00 90.06 100 LEU A CA 1
ATOM 805 C C . LEU A 1 100 ? 0.328 4.706 -4.204 1.00 90.06 100 LEU A C 1
ATOM 807 O O . LEU A 1 100 ? -0.361 4.365 -3.246 1.00 90.06 100 LEU A O 1
ATOM 811 N N . GLU A 1 101 ? 1.452 5.410 -4.067 1.00 89.75 101 GLU A N 1
ATOM 812 C CA . GLU A 1 101 ? 1.977 5.889 -2.782 1.00 89.75 101 GLU A CA 1
ATOM 813 C C . GLU A 1 101 ? 0.954 6.771 -2.055 1.00 89.75 101 GLU A C 1
ATOM 815 O O . GLU A 1 101 ? 0.673 6.561 -0.873 1.00 89.75 101 GLU A O 1
ATOM 820 N N . LEU A 1 102 ? 0.328 7.712 -2.771 1.00 91.69 102 LEU A N 1
ATOM 821 C CA . LEU A 1 102 ? -0.736 8.558 -2.222 1.00 91.69 102 LEU A CA 1
ATOM 822 C C . LEU A 1 102 ? -1.955 7.736 -1.789 1.00 91.69 102 LEU A C 1
ATOM 824 O O . LEU A 1 102 ? -2.535 7.991 -0.731 1.00 91.69 102 LEU A O 1
ATOM 828 N N . PHE A 1 103 ? -2.346 6.742 -2.588 1.00 89.69 103 PHE A N 1
ATOM 829 C CA . PHE A 1 103 ? -3.463 5.864 -2.254 1.00 89.69 103 PHE A CA 1
ATOM 830 C C . PHE A 1 103 ? -3.182 5.025 -1.001 1.00 89.69 103 PHE A C 1
ATOM 832 O O . PHE A 1 103 ? -4.054 4.920 -0.137 1.00 89.69 103 PHE A O 1
ATOM 839 N N . ILE A 1 104 ? -1.978 4.457 -0.880 1.00 89.12 104 ILE A N 1
ATOM 840 C CA . ILE A 1 104 ? -1.546 3.707 0.307 1.00 89.12 104 ILE A CA 1
ATOM 841 C C . ILE A 1 104 ? -1.569 4.624 1.535 1.00 89.12 104 ILE A C 1
ATOM 843 O O . ILE A 1 104 ? -2.214 4.288 2.527 1.00 89.12 104 ILE A O 1
ATOM 847 N N . ALA A 1 105 ? -0.985 5.822 1.439 1.00 90.50 105 ALA A N 1
ATOM 848 C CA . ALA A 1 105 ? -0.945 6.778 2.544 1.00 90.50 105 ALA A CA 1
ATOM 849 C C . ALA A 1 105 ? -2.348 7.188 3.037 1.00 90.50 105 ALA A C 1
ATOM 851 O O . ALA A 1 105 ? -2.591 7.266 4.244 1.00 90.50 105 ALA A O 1
ATOM 852 N N . GLU A 1 106 ? -3.304 7.411 2.128 1.00 92.50 106 GLU A N 1
ATOM 853 C CA . GLU A 1 106 ? -4.683 7.723 2.524 1.00 92.50 106 GLU A CA 1
ATOM 854 C C . GLU A 1 106 ? -5.363 6.528 3.208 1.00 92.50 106 GLU A C 1
ATOM 856 O O . GLU A 1 106 ? -6.109 6.706 4.176 1.00 92.50 106 GLU A O 1
ATOM 861 N N . LYS A 1 107 ? -5.096 5.299 2.748 1.00 89.25 107 LYS A N 1
ATOM 862 C CA . LYS A 1 107 ? -5.623 4.089 3.395 1.00 89.25 107 LYS A CA 1
ATOM 863 C C . LYS A 1 107 ? -5.041 3.878 4.786 1.00 89.25 107 LYS A C 1
ATOM 865 O O . LYS A 1 107 ? -5.810 3.555 5.691 1.00 89.25 107 LYS A O 1
ATOM 870 N N . ASP A 1 108 ? -3.755 4.130 4.982 1.00 90.44 108 ASP A N 1
ATOM 871 C CA . ASP A 1 108 ? -3.114 4.048 6.297 1.00 90.44 108 ASP A CA 1
ATOM 872 C C . ASP A 1 108 ? -3.694 5.076 7.272 1.00 90.44 108 ASP A C 1
ATOM 874 O O . ASP A 1 108 ? -3.973 4.763 8.436 1.00 90.44 108 ASP A O 1
ATOM 878 N N . ARG A 1 109 ? -3.970 6.293 6.790 1.00 93.88 109 ARG A N 1
ATOM 879 C CA . ARG A 1 109 ? -4.640 7.328 7.586 1.00 93.88 109 ARG A CA 1
ATOM 880 C C . ARG A 1 109 ? -6.047 6.905 8.005 1.00 93.88 109 ARG A C 1
ATOM 882 O O . ARG A 1 109 ? -6.417 7.049 9.171 1.00 93.88 109 ARG A O 1
ATOM 889 N N . GLU A 1 110 ? -6.829 6.373 7.070 1.00 94.69 110 GLU A N 1
ATOM 890 C CA . GLU A 1 110 ? -8.185 5.883 7.333 1.00 94.69 110 GLU A CA 1
ATOM 891 C C . GLU A 1 110 ? -8.180 4.705 8.320 1.00 94.69 110 GLU A C 1
ATOM 893 O O . GLU A 1 110 ? -8.989 4.675 9.249 1.00 94.69 110 GLU A O 1
ATOM 898 N N . LEU A 1 111 ? -7.246 3.760 8.177 1.00 92.75 111 LEU A N 1
ATOM 899 C CA . LEU A 1 111 ? -7.077 2.645 9.113 1.00 92.75 111 LEU A CA 1
ATOM 900 C C . LEU A 1 111 ? -6.713 3.133 10.515 1.00 92.75 111 LEU A C 1
ATOM 902 O O . LEU A 1 111 ? -7.344 2.722 11.488 1.00 92.75 111 LEU A O 1
ATOM 906 N N . THR A 1 112 ? -5.765 4.062 10.618 1.00 94.94 112 THR A N 1
ATOM 907 C CA . THR A 1 112 ? -5.363 4.663 11.897 1.00 94.94 112 THR A CA 1
ATOM 908 C C . THR A 1 112 ? -6.554 5.324 12.591 1.00 94.94 112 THR A C 1
ATOM 910 O O . THR A 1 112 ? -6.805 5.089 13.773 1.00 94.94 112 THR A O 1
ATOM 913 N N . LYS A 1 113 ? -7.357 6.088 11.841 1.00 96.75 113 LYS A N 1
ATOM 914 C CA . LYS A 1 113 ? -8.568 6.733 12.362 1.00 96.75 113 LYS A CA 1
ATOM 915 C C . LYS A 1 113 ? -9.612 5.718 12.835 1.00 96.75 113 LYS A C 1
ATOM 917 O O . LYS A 1 113 ? -10.269 5.937 13.853 1.00 96.75 113 LYS A O 1
ATOM 922 N N . ARG A 1 114 ? -9.782 4.604 12.117 1.00 96.56 114 ARG A N 1
ATOM 923 C CA . ARG A 1 114 ? -10.685 3.518 12.533 1.00 96.56 114 ARG A CA 1
ATOM 924 C C . ARG A 1 114 ? -10.236 2.878 13.838 1.00 96.56 114 ARG A C 1
ATOM 926 O O . ARG A 1 114 ? -11.075 2.701 14.715 1.00 96.56 114 ARG A O 1
ATOM 933 N N . ILE A 1 115 ? -8.942 2.598 13.982 1.00 96.62 115 ILE A N 1
ATOM 934 C CA . ILE A 1 115 ? -8.364 2.033 15.209 1.00 96.62 115 ILE A CA 1
ATOM 935 C C . ILE A 1 115 ? -8.585 2.983 16.391 1.00 96.62 115 ILE A C 1
ATOM 937 O O . ILE A 1 115 ? -9.026 2.558 17.457 1.00 96.62 115 ILE A O 1
ATOM 941 N N . GLU A 1 116 ? -8.344 4.282 16.201 1.00 97.56 116 GLU A N 1
ATOM 942 C CA . GLU A 1 116 ? -8.577 5.288 17.242 1.00 97.56 116 GLU A CA 1
ATOM 943 C C . GLU A 1 116 ? -10.054 5.340 17.670 1.00 97.56 116 GLU A C 1
ATOM 945 O O . GLU A 1 116 ? -10.368 5.398 18.861 1.00 97.56 116 GLU A O 1
ATOM 950 N N . ASN A 1 117 ? -10.978 5.289 16.708 1.00 97.44 117 ASN A N 1
ATOM 951 C CA . ASN A 1 117 ? -12.410 5.274 16.992 1.00 97.44 117 ASN A CA 1
ATOM 952 C C . ASN A 1 117 ? -12.841 3.994 17.713 1.00 97.44 117 ASN A C 1
ATOM 954 O O . ASN A 1 117 ? -13.609 4.069 18.670 1.00 97.44 117 ASN A O 1
ATOM 958 N N . GLU A 1 118 ? -12.341 2.832 17.290 1.00 97.81 118 GLU A N 1
ATOM 959 C CA . GLU A 1 118 ? -12.618 1.561 17.959 1.00 97.81 118 GLU A CA 1
ATOM 960 C C . GLU A 1 118 ? -12.162 1.599 19.422 1.00 97.81 118 GLU A C 1
ATOM 962 O O . GLU A 1 118 ? -12.916 1.206 20.314 1.00 97.81 118 GLU A O 1
ATOM 967 N N . LEU A 1 119 ? -10.973 2.149 19.687 1.00 97.56 119 LEU A N 1
ATOM 968 C CA . LEU A 1 119 ? -10.463 2.320 21.046 1.00 97.56 119 LEU A CA 1
ATOM 969 C C . LEU A 1 119 ? -11.381 3.218 21.888 1.00 97.56 119 LEU A C 1
ATOM 971 O O . LEU A 1 119 ? -11.718 2.862 23.018 1.00 97.56 119 LEU A O 1
ATOM 975 N N . LYS A 1 120 ? -11.832 4.351 21.336 1.00 97.69 120 LYS A N 1
ATOM 976 C CA . LYS A 1 120 ? -12.779 5.255 22.014 1.00 97.69 120 LYS A CA 1
ATOM 977 C C . LYS A 1 120 ? -14.102 4.561 22.328 1.00 97.69 120 LYS A C 1
ATOM 979 O O . LYS A 1 120 ? -14.620 4.706 23.434 1.00 97.69 120 LYS A O 1
ATOM 984 N N . PHE A 1 121 ? -14.643 3.792 21.383 1.00 97.12 121 PHE A N 1
ATOM 985 C CA . PHE A 1 121 ? -15.876 3.039 21.605 1.00 97.12 121 PHE A CA 1
ATOM 986 C C . PHE A 1 121 ? -15.705 1.963 22.673 1.00 97.12 121 PHE A C 1
ATOM 988 O O . PHE A 1 121 ? -16.578 1.824 23.526 1.00 97.12 121 PHE A O 1
ATOM 995 N N . ARG A 1 122 ? -14.570 1.257 22.682 1.00 97.56 122 ARG A N 1
ATOM 996 C CA . ARG A 1 122 ? -14.256 0.255 23.706 1.00 97.56 122 ARG A CA 1
ATOM 997 C C . ARG A 1 122 ? -14.201 0.874 25.104 1.00 97.56 122 ARG A C 1
ATOM 999 O O . ARG A 1 122 ? -14.862 0.384 26.010 1.00 97.56 122 ARG A O 1
ATOM 1006 N N . GLN A 1 123 ? -13.519 2.007 25.258 1.00 97.50 123 GLN A N 1
ATOM 1007 C CA . GLN A 1 123 ? -13.456 2.737 26.532 1.00 97.50 123 GLN A CA 1
ATOM 1008 C C . GLN A 1 123 ? -14.833 3.237 26.998 1.00 97.50 123 GLN A C 1
ATOM 1010 O O . GLN A 1 123 ? -15.159 3.171 28.185 1.00 97.50 123 GLN A O 1
ATOM 1015 N N . ALA A 1 124 ? -15.654 3.744 26.073 1.00 97.19 124 ALA A N 1
ATOM 1016 C CA . ALA A 1 124 ? -17.012 4.181 26.383 1.00 97.19 124 ALA A CA 1
ATOM 1017 C C . ALA A 1 124 ? -17.900 3.005 26.819 1.00 97.19 124 ALA A C 1
ATOM 1019 O O . ALA A 1 124 ? -18.684 3.147 27.759 1.00 97.19 124 ALA A O 1
ATOM 1020 N N . LEU A 1 125 ? -17.749 1.847 26.170 1.00 97.00 125 LEU A N 1
ATOM 1021 C CA . LEU A 1 125 ? -18.456 0.622 26.526 1.00 97.00 125 LEU A CA 1
ATOM 1022 C C . LEU A 1 125 ? -18.064 0.142 27.929 1.00 97.00 125 LEU A C 1
ATOM 1024 O O . LEU A 1 125 ? -18.944 -0.049 28.761 1.00 97.00 125 LEU A O 1
ATOM 1028 N N . GLU A 1 126 ? -16.766 0.073 28.235 1.00 97.00 126 GLU A N 1
ATOM 1029 C CA . GLU A 1 126 ? -16.259 -0.294 29.568 1.00 97.00 126 GLU A CA 1
ATOM 1030 C C . GLU A 1 126 ? -16.750 0.663 30.668 1.00 97.00 126 GLU A C 1
ATOM 1032 O O . GLU A 1 126 ? -16.985 0.267 31.811 1.00 97.00 126 GLU A O 1
ATOM 1037 N N . MET A 1 127 ? -16.897 1.955 30.356 1.00 95.94 127 MET A N 1
ATOM 1038 C CA . MET A 1 127 ? -17.483 2.916 31.293 1.00 95.94 127 MET A CA 1
ATOM 1039 C C . MET A 1 127 ? -18.966 2.633 31.531 1.00 95.94 127 MET A C 1
ATOM 1041 O O . MET A 1 127 ? -19.417 2.682 32.674 1.00 95.94 127 MET A O 1
ATOM 1045 N N . LYS A 1 128 ? -19.714 2.299 30.475 1.00 95.50 128 LYS A N 1
ATOM 1046 C CA . LYS A 1 128 ? -21.140 1.985 30.582 1.00 95.50 128 LYS A CA 1
ATOM 1047 C C . LYS A 1 128 ? -21.411 0.663 31.288 1.00 95.50 128 LYS A C 1
ATOM 1049 O O . LYS A 1 128 ? -22.370 0.600 32.049 1.00 95.50 128 LYS A O 1
ATOM 1054 N N . GLU A 1 129 ? -20.565 -0.345 31.109 1.00 96.31 129 GLU A N 1
ATOM 1055 C CA . GLU A 1 129 ? -20.637 -1.589 31.884 1.00 96.31 129 GLU A CA 1
ATOM 1056 C C . GLU A 1 129 ? -20.458 -1.317 33.380 1.00 96.31 129 GLU A C 1
ATOM 1058 O O . GLU A 1 129 ? -21.298 -1.720 34.181 1.00 96.31 129 GLU A O 1
ATOM 1063 N N . ARG A 1 130 ? -19.455 -0.515 33.762 1.00 95.69 130 ARG A N 1
ATOM 1064 C CA . ARG A 1 130 ? -19.259 -0.114 35.167 1.00 95.69 130 ARG A CA 1
ATOM 1065 C C . ARG A 1 130 ? -20.437 0.683 35.736 1.00 95.69 130 ARG A C 1
ATOM 1067 O O . ARG A 1 130 ? -20.812 0.478 36.892 1.00 95.69 130 ARG A O 1
ATOM 1074 N N . ASP A 1 131 ? -21.023 1.588 34.947 1.00 95.25 131 ASP A N 1
ATOM 1075 C CA . ASP A 1 131 ? -22.230 2.329 35.339 1.00 95.25 131 ASP A CA 1
ATOM 1076 C C . ASP A 1 131 ? -23.407 1.368 35.598 1.00 95.25 131 ASP A C 1
ATOM 1078 O O . ASP A 1 131 ? -24.116 1.509 36.601 1.00 95.25 131 ASP A O 1
ATOM 1082 N N . LEU A 1 132 ? -23.603 0.380 34.716 1.00 93.88 132 LEU A N 1
ATOM 1083 C CA . LEU A 1 132 ? -24.645 -0.642 34.845 1.00 93.88 132 LEU A CA 1
ATOM 1084 C C . LEU A 1 132 ? -24.422 -1.533 36.066 1.00 93.88 132 LEU A C 1
ATOM 1086 O O . LEU A 1 132 ? -25.370 -1.765 36.814 1.00 93.88 132 LEU A O 1
ATOM 1090 N N . ASP A 1 133 ? -23.191 -1.975 36.318 1.00 94.00 133 ASP A N 1
ATOM 1091 C CA . ASP A 1 133 ? -22.850 -2.771 37.500 1.00 94.00 133 ASP A CA 1
ATOM 1092 C C . ASP A 1 133 ? -23.159 -2.012 38.798 1.00 94.00 133 ASP A C 1
ATOM 1094 O O . ASP A 1 133 ? -23.763 -2.560 39.726 1.00 94.00 133 ASP A O 1
ATOM 1098 N N . SER A 1 134 ? -22.822 -0.719 38.846 1.00 93.69 134 SER A N 1
ATOM 1099 C CA . SER A 1 134 ? -23.146 0.168 39.969 1.00 93.69 134 SER A CA 1
ATOM 1100 C C . SER A 1 134 ? -24.655 0.310 40.1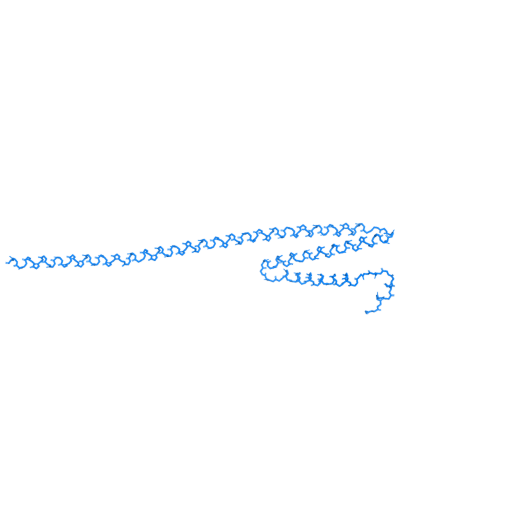72 1.00 93.69 134 SER A C 1
ATOM 1102 O O . SER A 1 134 ? -25.146 0.240 41.303 1.00 93.69 134 SER A O 1
ATOM 1104 N N . LEU A 1 135 ? -25.416 0.482 39.088 1.00 92.56 135 LEU A N 1
ATOM 1105 C CA . LEU A 1 135 ? -26.871 0.588 39.153 1.00 92.56 135 LEU A CA 1
ATOM 1106 C C . LEU A 1 135 ? -27.513 -0.730 39.606 1.00 92.56 135 LEU A C 1
ATOM 1108 O O . LEU A 1 135 ? -28.354 -0.720 40.501 1.00 92.56 135 LEU A O 1
ATOM 1112 N N . CYS A 1 136 ? -27.068 -1.864 39.065 1.00 90.38 136 CYS A N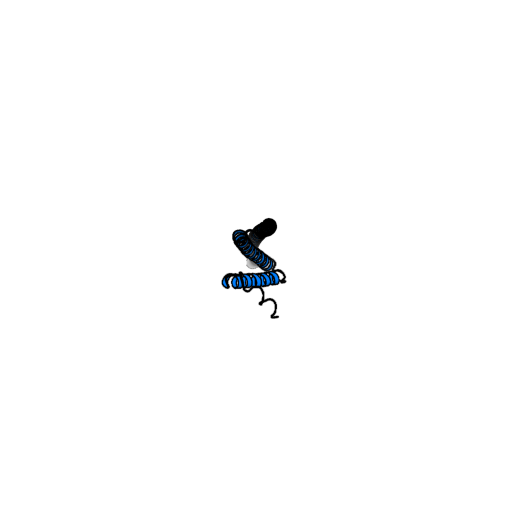 1
ATOM 1113 C CA . CYS A 1 136 ? -27.500 -3.197 39.481 1.00 90.38 136 CYS A CA 1
ATOM 1114 C C . CYS A 1 136 ? -27.215 -3.454 40.966 1.00 90.38 136 CYS A C 1
ATOM 1116 O O . CYS A 1 136 ? -28.065 -4.001 41.669 1.00 90.38 136 CYS A O 1
ATOM 1118 N N . ALA A 1 137 ? -26.050 -3.039 41.470 1.00 90.06 137 ALA A N 1
ATOM 1119 C CA . ALA A 1 137 ? -25.724 -3.141 42.889 1.00 90.06 137 ALA A CA 1
ATOM 1120 C C . ALA A 1 137 ? -26.662 -2.283 43.756 1.00 90.06 137 ALA A C 1
ATOM 1122 O O . ALA A 1 137 ? -27.162 -2.764 44.771 1.00 90.06 137 ALA A O 1
ATOM 1123 N N . LYS A 1 138 ? -26.960 -1.044 43.341 1.00 88.44 138 LYS A N 1
ATOM 1124 C CA . LYS A 1 138 ? -27.917 -0.167 44.043 1.00 88.44 138 LYS A CA 1
ATOM 1125 C C . LYS A 1 138 ? -29.323 -0.761 44.076 1.00 88.44 138 LYS A C 1
ATOM 1127 O O . LYS A 1 138 ? -29.927 -0.797 45.143 1.00 88.44 138 LYS A O 1
ATOM 1132 N N . ILE A 1 139 ? -29.798 -1.281 42.944 1.00 83.81 139 ILE A N 1
ATOM 1133 C CA . ILE A 1 139 ? -31.106 -1.939 42.848 1.00 83.81 139 ILE A CA 1
ATOM 1134 C C . ILE A 1 139 ? -31.152 -3.186 43.730 1.00 83.81 139 ILE A C 1
ATOM 1136 O O . ILE A 1 139 ? -32.172 -3.429 44.345 1.00 83.81 139 ILE A O 1
ATOM 1140 N N . LYS A 1 140 ? -30.075 -3.970 43.859 1.00 77.88 140 LYS A N 1
ATOM 1141 C CA . LYS A 1 140 ? -30.051 -5.119 44.787 1.00 77.88 140 LYS A CA 1
ATOM 1142 C C . LYS A 1 140 ? -30.079 -4.714 46.265 1.00 77.88 140 LYS A C 1
ATOM 1144 O O . LYS A 1 140 ? -30.545 -5.495 47.086 1.00 77.88 140 LYS A O 1
ATOM 1149 N N . LEU A 1 141 ? -29.589 -3.523 46.606 1.00 65.19 141 LEU A N 1
ATOM 1150 C CA . LEU A 1 141 ? -29.565 -3.008 47.980 1.00 65.19 141 LEU A CA 1
ATOM 1151 C C . LEU A 1 141 ? -30.894 -2.367 48.417 1.00 65.19 141 LEU A C 1
ATOM 1153 O O . LEU A 1 141 ? -31.151 -2.263 49.616 1.00 65.19 141 LEU A O 1
ATOM 1157 N N . GLU A 1 142 ? -31.731 -1.913 47.482 1.00 63.25 142 GLU A N 1
ATOM 1158 C CA . GLU A 1 142 ? -33.044 -1.326 47.791 1.00 63.25 142 GLU A CA 1
ATOM 1159 C C . GLU A 1 142 ? -34.066 -2.321 48.381 1.00 63.25 142 GLU A C 1
ATOM 1161 O O . GLU A 1 142 ? -34.655 -1.989 49.410 1.00 63.25 142 GLU A O 1
ATOM 1166 N N . PRO A 1 143 ? -34.253 -3.543 47.844 1.00 63.16 143 PRO A N 1
ATOM 1167 C CA . PRO A 1 143 ? -35.153 -4.551 48.398 1.00 63.16 143 PRO A CA 1
ATOM 1168 C C . PRO A 1 143 ? -34.824 -4.889 49.849 1.00 63.16 143 PRO A C 1
ATOM 1170 O O . PRO A 1 143 ? -35.717 -4.926 50.685 1.00 63.16 143 PRO A O 1
ATOM 1173 N N . THR A 1 144 ? -33.537 -5.020 50.186 1.00 61.59 144 THR A N 1
ATOM 1174 C CA . THR A 1 144 ? -33.096 -5.314 51.559 1.00 61.59 144 THR A CA 1
ATOM 1175 C C . THR A 1 144 ? -33.427 -4.171 52.526 1.00 61.59 144 THR A C 1
ATOM 1177 O O . THR A 1 144 ? -33.704 -4.386 53.708 1.00 61.59 144 THR A O 1
ATOM 1180 N N . LYS A 1 145 ? -33.427 -2.925 52.035 1.00 62.19 145 LYS A N 1
ATOM 1181 C CA . LYS A 1 145 ? -33.851 -1.761 52.824 1.00 62.19 145 LYS A CA 1
ATOM 1182 C C . LYS A 1 145 ? -35.365 -1.726 53.015 1.00 62.19 145 LYS A C 1
ATOM 1184 O O . LYS A 1 145 ? -35.815 -1.373 54.096 1.00 62.19 145 LYS A O 1
ATOM 1189 N N . ILE A 1 146 ? -36.140 -2.109 52.006 1.00 65.81 146 ILE A N 1
ATOM 1190 C CA . ILE A 1 146 ? -37.604 -2.153 52.102 1.00 65.81 146 ILE A CA 1
ATOM 1191 C C . ILE A 1 146 ? -38.036 -3.275 53.058 1.00 65.81 146 ILE A C 1
ATOM 1193 O O . ILE A 1 146 ? -38.789 -3.010 53.992 1.00 65.81 146 ILE A O 1
ATOM 1197 N N . GLU A 1 147 ? -37.466 -4.476 52.926 1.00 69.12 147 GLU A N 1
ATOM 1198 C CA . GLU A 1 147 ? -37.734 -5.613 53.823 1.00 69.12 147 GLU A CA 1
ATOM 1199 C C . GLU A 1 147 ? -37.380 -5.306 55.289 1.00 69.12 147 GLU A C 1
ATOM 1201 O O . GLU A 1 147 ? -38.134 -5.646 56.200 1.00 69.12 147 GLU A O 1
ATOM 1206 N N . SER A 1 148 ? -36.261 -4.618 55.547 1.00 69.56 148 SER A N 1
ATOM 1207 C CA . SER A 1 148 ? -35.881 -4.233 56.918 1.00 69.56 148 SER A CA 1
ATOM 1208 C C . SER A 1 148 ? -36.794 -3.163 57.525 1.00 69.56 148 SER A C 1
ATOM 1210 O O . SER A 1 148 ? -37.048 -3.192 58.731 1.00 69.56 148 SER A O 1
ATOM 1212 N N . VAL A 1 149 ? -37.335 -2.249 56.714 1.00 73.69 149 VAL A N 1
ATOM 1213 C CA . VAL A 1 149 ? -38.321 -1.252 57.160 1.00 73.69 149 VAL A CA 1
ATOM 1214 C C . VAL A 1 149 ? -39.678 -1.903 57.443 1.00 73.69 149 VAL A C 1
ATOM 1216 O O . VAL A 1 149 ? -40.309 -1.581 58.454 1.00 73.69 149 VAL A O 1
ATOM 1219 N N . GLU A 1 150 ? -40.114 -2.855 56.616 1.00 74.38 150 GLU A N 1
ATOM 1220 C CA . GLU A 1 150 ? -41.345 -3.622 56.856 1.00 74.38 150 GLU A CA 1
ATOM 1221 C C . GLU A 1 150 ? -41.242 -4.496 58.114 1.00 74.38 150 GLU A C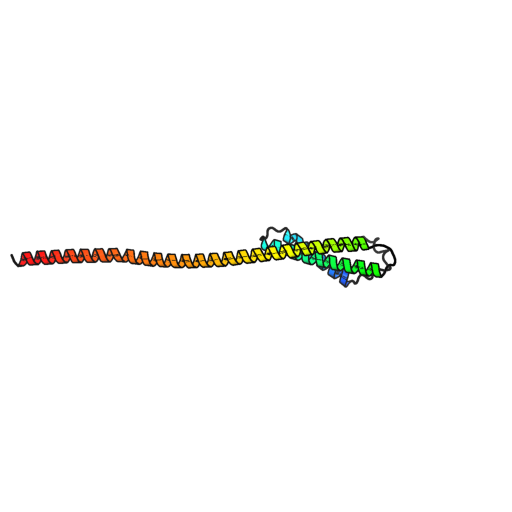 1
ATOM 1223 O O . GLU A 1 150 ? -42.169 -4.514 58.927 1.00 74.38 150 GLU A O 1
ATOM 1228 N N . ALA A 1 151 ? -40.093 -5.139 58.343 1.00 76.94 151 ALA A N 1
ATOM 1229 C CA . ALA A 1 151 ? -39.842 -5.931 59.547 1.00 76.94 151 ALA A CA 1
ATOM 1230 C C . ALA A 1 151 ? -39.867 -5.079 60.831 1.00 76.94 151 ALA A C 1
ATOM 1232 O O . ALA A 1 151 ? -40.479 -5.467 61.828 1.00 76.94 151 ALA A O 1
ATOM 1233 N N . LEU A 1 152 ? -39.262 -3.885 60.802 1.00 82.38 152 LEU A N 1
ATOM 1234 C CA . LEU A 1 152 ? -39.340 -2.917 61.905 1.00 82.38 152 LEU A CA 1
ATOM 1235 C C . LEU A 1 152 ? -40.777 -2.445 62.152 1.00 82.38 152 LEU A C 1
ATOM 1237 O O . LEU A 1 152 ? -41.198 -2.331 63.302 1.00 82.38 152 LEU A O 1
ATOM 1241 N N . SER A 1 153 ? -41.548 -2.200 61.089 1.00 85.06 153 SER A N 1
ATOM 1242 C CA . SER A 1 153 ? -42.961 -1.826 61.204 1.00 85.06 153 SER A CA 1
ATOM 1243 C C . SER A 1 153 ? -43.788 -2.911 61.899 1.00 85.06 153 SER A C 1
ATOM 1245 O O . SER A 1 153 ? -44.605 -2.598 62.769 1.00 85.06 153 SER A O 1
ATOM 1247 N N . LEU A 1 154 ? -43.553 -4.181 61.555 1.00 85.94 154 LEU A N 1
ATOM 1248 C CA . LEU A 1 154 ? -44.229 -5.322 62.167 1.00 85.94 154 LEU A CA 1
ATOM 1249 C C . LEU A 1 154 ? -43.880 -5.447 63.657 1.00 85.94 154 LEU A C 1
ATOM 1251 O O . LEU A 1 154 ? -44.785 -5.521 64.485 1.00 85.94 154 LEU A O 1
ATOM 1255 N N . ALA A 1 155 ? -42.592 -5.366 64.004 1.00 84.19 155 ALA A N 1
ATOM 1256 C CA . ALA A 1 155 ? -42.126 -5.445 65.389 1.00 84.19 155 ALA A CA 1
ATOM 1257 C C . ALA A 1 155 ? -42.692 -4.315 66.268 1.00 84.19 155 ALA A C 1
ATOM 1259 O O . ALA A 1 155 ? -43.067 -4.540 67.418 1.00 84.19 155 ALA A O 1
ATOM 1260 N N . ILE A 1 156 ? -42.811 -3.096 65.725 1.00 87.44 156 ILE A N 1
ATOM 1261 C CA . ILE A 1 156 ? -43.431 -1.968 66.434 1.00 87.44 156 ILE A CA 1
ATOM 1262 C C . ILE A 1 156 ? -44.922 -2.231 66.681 1.00 87.44 156 ILE A C 1
ATOM 1264 O O . ILE A 1 156 ? -45.405 -1.976 67.782 1.00 87.44 156 ILE A O 1
ATOM 1268 N N . ARG A 1 157 ? -45.662 -2.753 65.693 1.00 88.19 157 ARG A N 1
ATOM 1269 C CA . ARG A 1 157 ? -47.086 -3.096 65.873 1.00 88.19 157 ARG A CA 1
ATOM 1270 C C . ARG A 1 157 ? -47.286 -4.159 66.948 1.00 88.19 157 ARG A C 1
ATOM 1272 O O . ARG A 1 157 ? -48.228 -4.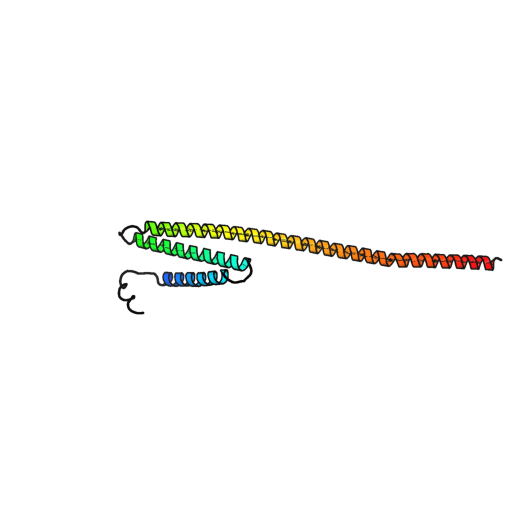055 67.727 1.00 88.19 157 ARG A O 1
ATOM 1279 N N . GLU A 1 158 ? -46.399 -5.145 66.993 1.00 86.44 158 GLU A N 1
ATOM 1280 C CA . GLU A 1 158 ? -46.433 -6.236 67.965 1.00 86.44 158 GLU A CA 1
ATOM 1281 C C . GLU A 1 158 ? -46.149 -5.730 69.389 1.00 86.44 158 GLU A C 1
ATOM 1283 O O . GLU A 1 158 ? -46.908 -6.016 70.312 1.00 86.44 158 GLU A O 1
ATOM 1288 N N . LEU A 1 159 ? -45.137 -4.869 69.553 1.00 87.38 159 LEU A N 1
ATOM 1289 C CA . LEU A 1 159 ? -44.856 -4.171 70.814 1.00 87.38 159 LEU A CA 1
ATOM 1290 C C . LEU A 1 159 ? -46.041 -3.328 71.290 1.00 87.38 159 LEU A C 1
ATOM 1292 O O . LEU A 1 159 ? -46.388 -3.377 72.466 1.00 87.38 159 LEU A O 1
ATOM 1296 N N . VAL A 1 160 ? -46.677 -2.577 70.387 1.00 86.50 160 VAL A N 1
ATOM 1297 C CA . VAL A 1 160 ? -47.855 -1.765 70.719 1.00 86.50 160 VAL A CA 1
ATOM 1298 C C . VAL A 1 160 ? -49.022 -2.652 71.154 1.00 86.50 160 VAL A C 1
ATOM 1300 O O . VAL A 1 160 ? -49.648 -2.353 72.167 1.00 86.50 160 VAL A O 1
ATOM 1303 N N . MET A 1 161 ? -49.303 -3.754 70.450 1.00 85.12 161 MET A N 1
ATOM 1304 C CA . MET A 1 161 ? -50.359 -4.690 70.858 1.00 85.12 161 MET A CA 1
ATOM 1305 C C . MET A 1 161 ? -50.091 -5.315 72.230 1.00 85.12 161 MET A C 1
ATOM 1307 O O . MET A 1 161 ? -51.006 -5.375 73.049 1.00 85.12 161 MET A O 1
ATOM 1311 N N . ASN A 1 162 ? -48.851 -5.724 72.501 1.00 82.25 162 ASN A N 1
ATOM 1312 C CA . ASN A 1 162 ? -48.478 -6.297 73.793 1.00 82.25 162 ASN A CA 1
ATOM 1313 C C . ASN A 1 162 ? -48.604 -5.272 74.928 1.00 82.25 162 ASN A C 1
ATOM 1315 O O . ASN A 1 162 ? -49.131 -5.602 75.986 1.00 82.25 162 ASN A O 1
ATOM 1319 N N . LEU A 1 163 ? -48.233 -4.010 74.686 1.00 80.00 163 LEU A N 1
ATOM 1320 C CA . LEU A 1 163 ? -48.421 -2.936 75.663 1.00 80.00 163 LEU A CA 1
ATOM 1321 C C . LEU A 1 163 ? -49.909 -2.693 75.974 1.00 80.00 163 LEU A C 1
ATOM 1323 O O . LEU A 1 163 ? -50.273 -2.468 77.121 1.00 80.00 163 LEU A O 1
ATOM 1327 N N . PHE A 1 164 ? -50.783 -2.752 74.963 1.00 73.75 164 PHE A N 1
ATOM 1328 C CA . PHE A 1 164 ? -52.231 -2.613 75.160 1.00 73.75 164 PHE A CA 1
ATOM 1329 C C . PHE A 1 164 ? -52.848 -3.788 75.934 1.00 73.75 164 PHE A C 1
ATOM 1331 O O . PHE A 1 164 ? -53.839 -3.585 76.630 1.00 73.75 164 PHE A O 1
ATOM 1338 N N . LEU A 1 165 ? -52.271 -4.989 75.831 1.00 71.88 165 LEU A N 1
ATOM 1339 C CA . LEU A 1 165 ? -52.704 -6.176 76.576 1.00 71.88 165 LEU A CA 1
ATOM 1340 C C . LEU A 1 165 ? -52.185 -6.207 78.022 1.00 71.88 165 LEU A C 1
ATOM 1342 O O . LEU A 1 165 ? -52.829 -6.813 78.866 1.00 71.88 165 LEU A O 1
ATOM 1346 N N . GLU A 1 166 ? -51.053 -5.565 78.323 1.00 68.19 166 GLU A N 1
ATOM 1347 C CA . GLU A 1 166 ? -50.512 -5.470 79.692 1.00 68.19 166 GLU A CA 1
ATOM 1348 C C . GLU A 1 166 ? -51.165 -4.363 80.540 1.00 68.19 166 GLU A C 1
ATOM 1350 O O . GLU A 1 166 ? -51.050 -4.377 81.765 1.00 68.19 166 GLU A O 1
ATOM 1355 N N . ILE A 1 167 ? -51.832 -3.393 79.904 1.00 66.44 167 ILE A N 1
ATOM 1356 C CA . ILE A 1 167 ? -52.458 -2.238 80.576 1.00 66.44 167 ILE A CA 1
ATOM 1357 C C . ILE A 1 167 ? -53.986 -2.425 80.754 1.00 66.44 167 ILE A C 1
ATOM 1359 O O . ILE A 1 167 ? -54.612 -1.645 81.474 1.00 66.44 167 ILE A O 1
ATOM 1363 N N . GLY A 1 168 ? -54.592 -3.442 80.126 1.00 50.12 168 GLY A N 1
ATOM 1364 C CA . GLY A 1 168 ? -56.019 -3.794 80.249 1.00 50.12 168 GLY A CA 1
ATOM 1365 C C . GLY A 1 168 ? -56.270 -4.964 81.191 1.00 50.12 168 GLY A C 1
ATOM 1366 O O . GLY A 1 168 ? -57.283 -4.901 81.924 1.00 50.12 168 GLY A O 1
#

Secondary structure (DSSP, 8-state):
--SSSTT--SS----HHHHHHHHHHHHHHHHHHHHHTSSS-HHHHHHHHHHHHHHHHHHHHHHHHHHHHHHHH--SS--HHHHHHHHHHHHHHHHHHHHHHHHHHHHHHHHHHHHHHHHHHHHHHHHHHHHHHHHHHHHHHHHHHHHHHHHHHHHHHHHHHHHHHH--

Radius of gyration: 41.14 Å; chains: 1; bounding box: 90×33×118 Å

Organism: Jatropha curcas (NCBI:txid180498)

pLDDT: mean 80.95, std 16.29, range [33.59, 97.81]

Foldseek 3Di:
DPDVPPPPPPDDPPPPVLVVVLVVLVVLLVVLVVQLPDPPDPLSNLVSVLSNLVSVLVNLVSVLVVLVVVPVVDPDDDPPVVNVVSVVVSVVSVVVSVVSVVVSVVVVVVVVVVVVVVVVVVVVVVVVVVVVVVVVVVVVVVVVVVVVVVVVVVVVVVVVVVVVVVVD